Protein AF-A0AAW1JBX0-F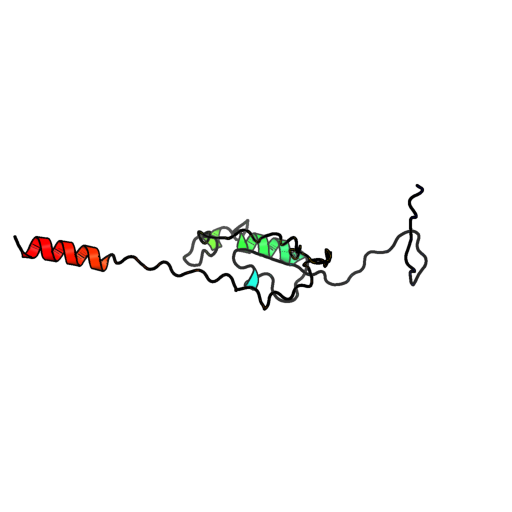1 (afdb_monomer)

Foldseek 3Di:
DDDDDDDDDDPDDDPDDDDDDDDDQDADDAQCRPPQRDDDDDPVSVVVSVCCLVCHDPSVCVCVDPPNSVPPLPDPPPPPPPQPDDVPDPRDPDPCVPPDCVPPPDPDRDPDPPPDPPVVVVVVVVVVVVD

Structure (mmCIF, N/CA/C/O backbone):
data_AF-A0AAW1JBX0-F1
#
_entry.id   AF-A0AAW1JBX0-F1
#
loop_
_atom_site.group_PDB
_atom_site.id
_atom_site.type_symbol
_atom_site.label_atom_id
_atom_site.label_alt_id
_atom_site.label_comp_id
_atom_site.label_asym_id
_atom_site.label_entity_id
_atom_site.label_seq_id
_atom_site.pdbx_PDB_ins_code
_atom_site.Cartn_x
_atom_site.Cartn_y
_atom_site.Cartn_z
_atom_site.occupancy
_atom_site.B_iso_or_equiv
_atom_site.auth_seq_id
_atom_site.auth_comp_id
_atom_site.auth_asym_id
_atom_site.auth_atom_id
_atom_site.pdbx_PDB_model_num
ATOM 1 N N . MET A 1 1 ? -3.513 16.104 -39.268 1.00 48.62 1 MET A N 1
ATOM 2 C CA . MET A 1 1 ? -2.437 16.107 -38.257 1.00 48.62 1 MET A CA 1
ATOM 3 C C . MET A 1 1 ? -2.140 14.654 -37.932 1.00 48.62 1 MET A C 1
ATOM 5 O O . MET A 1 1 ? -2.998 14.011 -37.350 1.00 48.62 1 MET A O 1
ATOM 9 N N . GLU A 1 2 ? -1.002 14.122 -38.374 1.00 66.75 2 GLU A N 1
ATOM 10 C CA . GLU A 1 2 ? -0.573 12.759 -38.025 1.00 66.75 2 GLU A CA 1
ATOM 11 C C . GLU A 1 2 ? 0.063 12.787 -36.626 1.00 66.75 2 GLU A C 1
ATOM 13 O O . GLU A 1 2 ? 0.977 13.577 -36.376 1.00 66.75 2 GLU A O 1
ATOM 18 N N . SER A 1 3 ? -0.439 11.983 -35.691 1.00 68.69 3 SER A N 1
ATOM 19 C CA . SER A 1 3 ? 0.073 11.913 -34.317 1.00 68.69 3 SER A CA 1
ATOM 20 C C . SER A 1 3 ? 1.325 11.034 -34.252 1.00 68.69 3 SER A C 1
ATOM 22 O O . SER A 1 3 ? 1.268 9.837 -34.518 1.00 68.69 3 SER A O 1
ATOM 24 N N . LYS A 1 4 ? 2.472 11.613 -33.880 1.00 76.00 4 LYS A N 1
ATOM 25 C CA . LYS A 1 4 ? 3.772 10.923 -33.845 1.00 76.00 4 LYS A CA 1
ATOM 26 C C . LYS A 1 4 ? 3.907 10.042 -32.594 1.00 76.00 4 LYS A C 1
ATOM 28 O O . LYS A 1 4 ? 4.056 10.565 -31.494 1.00 76.00 4 LYS A O 1
ATOM 33 N N . ASN A 1 5 ? 3.906 8.721 -32.768 1.00 85.81 5 ASN A N 1
ATOM 34 C CA . ASN A 1 5 ? 4.202 7.749 -31.709 1.00 85.81 5 ASN A CA 1
ATOM 35 C C . ASN A 1 5 ? 5.727 7.635 -31.499 1.00 85.81 5 ASN A C 1
ATOM 37 O O . ASN A 1 5 ? 6.442 7.252 -32.425 1.00 85.81 5 ASN A O 1
ATOM 41 N N . GLN A 1 6 ? 6.230 7.997 -30.314 1.00 87.38 6 GLN A N 1
ATOM 42 C CA . GLN A 1 6 ? 7.660 7.966 -29.978 1.00 87.38 6 GLN A CA 1
ATOM 43 C C . GLN A 1 6 ? 7.931 6.926 -28.889 1.00 87.38 6 GLN A C 1
ATOM 45 O O . GLN A 1 6 ? 7.292 6.942 -27.841 1.00 87.38 6 GLN A O 1
ATOM 50 N N . VAL A 1 7 ? 8.908 6.053 -29.134 1.00 88.31 7 VAL A N 1
ATOM 51 C CA . VAL A 1 7 ? 9.348 5.014 -28.196 1.00 88.31 7 VAL A CA 1
ATOM 52 C C . VAL A 1 7 ? 10.738 5.385 -27.686 1.00 88.31 7 VAL A C 1
ATOM 54 O O . VAL A 1 7 ? 11.635 5.667 -28.483 1.00 88.31 7 VAL A O 1
ATOM 57 N N . PHE A 1 8 ? 10.913 5.409 -26.365 1.00 91.75 8 PHE A N 1
ATOM 58 C CA . PHE A 1 8 ? 12.212 5.663 -25.740 1.00 91.75 8 PHE A CA 1
ATOM 59 C C . PHE A 1 8 ? 13.148 4.454 -25.884 1.00 91.75 8 PHE A C 1
ATOM 61 O O . PHE A 1 8 ? 12.708 3.330 -26.131 1.00 91.75 8 PHE A O 1
ATOM 68 N N . THR A 1 9 ? 14.456 4.680 -25.755 1.00 94.44 9 THR A N 1
ATOM 69 C CA . THR A 1 9 ? 15.452 3.612 -25.899 1.00 94.44 9 THR A CA 1
ATOM 70 C C . THR A 1 9 ? 15.334 2.587 -24.770 1.00 94.44 9 THR A C 1
ATOM 72 O O . THR A 1 9 ? 14.937 2.898 -23.649 1.00 94.44 9 THR A O 1
ATOM 75 N N . SER A 1 10 ? 15.689 1.340 -25.074 1.00 94.19 10 SER A N 1
ATOM 76 C CA . SER A 1 10 ? 15.750 0.241 -24.109 1.00 94.19 10 SER A CA 1
ATOM 77 C C . SER A 1 10 ? 17.142 -0.382 -24.123 1.00 94.19 10 SER A C 1
ATOM 79 O O . SER A 1 10 ? 17.840 -0.330 -25.136 1.00 94.19 10 SER A O 1
ATOM 81 N N . ALA A 1 11 ? 17.554 -0.973 -23.001 1.00 96.75 11 ALA A N 1
ATOM 82 C CA . ALA A 1 11 ? 18.840 -1.665 -22.908 1.00 96.75 11 ALA A CA 1
ATOM 83 C C . ALA A 1 11 ? 18.870 -2.967 -23.733 1.00 96.75 11 ALA A C 1
ATOM 85 O O . ALA A 1 11 ? 19.927 -3.369 -24.211 1.00 96.75 11 ALA A O 1
ATOM 86 N N . VAL A 1 12 ? 17.714 -3.621 -23.909 1.00 96.56 12 VAL A N 1
ATOM 87 C CA . VAL A 1 12 ? 17.567 -4.873 -24.666 1.00 96.56 12 VAL A CA 1
ATOM 88 C C . VAL A 1 12 ? 16.363 -4.760 -25.606 1.00 96.56 12 VAL A C 1
ATOM 90 O O . VAL A 1 12 ? 15.260 -4.488 -25.126 1.00 96.56 12 VAL A O 1
ATOM 93 N N . PRO A 1 13 ? 16.523 -5.007 -26.921 1.00 94.62 13 PRO A N 1
ATOM 94 C CA . PRO A 1 13 ? 15.423 -4.920 -27.872 1.00 94.62 13 PRO A CA 1
ATOM 95 C C . PRO A 1 13 ? 14.409 -6.042 -27.628 1.00 94.62 13 PRO A C 1
ATOM 97 O O . PRO A 1 13 ? 14.730 -7.232 -27.671 1.00 94.62 13 PRO A O 1
ATOM 100 N N . ARG A 1 14 ? 13.159 -5.657 -27.381 1.00 94.19 14 ARG A N 1
ATOM 101 C CA . ARG A 1 14 ? 12.022 -6.562 -27.182 1.00 94.19 14 ARG A CA 1
ATOM 102 C C . ARG A 1 14 ? 10.800 -5.998 -27.898 1.00 94.19 14 ARG A C 1
ATOM 104 O O . ARG A 1 14 ? 10.668 -4.786 -28.026 1.00 94.19 14 ARG A O 1
ATOM 111 N N . GLN A 1 15 ? 9.896 -6.879 -28.334 1.00 94.50 15 GLN A N 1
ATOM 112 C CA . GLN A 1 15 ? 8.598 -6.469 -28.892 1.00 94.50 15 GLN A CA 1
ATOM 113 C C . GLN A 1 15 ? 7.726 -5.761 -27.841 1.00 94.50 15 GLN A C 1
ATOM 115 O O . GLN A 1 15 ? 6.974 -4.854 -28.184 1.00 94.50 15 GLN A O 1
ATOM 120 N N . TRP A 1 16 ? 7.879 -6.140 -26.566 1.00 93.62 16 TRP A N 1
ATOM 121 C CA . TRP A 1 16 ? 7.204 -5.538 -25.415 1.00 93.62 16 TRP A CA 1
ATOM 122 C C . TRP A 1 16 ? 8.183 -5.369 -24.254 1.00 93.62 16 TRP A C 1
ATOM 124 O O . TRP A 1 16 ? 9.043 -6.230 -24.038 1.00 93.62 16 TRP A O 1
ATOM 134 N N . ALA A 1 17 ? 8.039 -4.277 -23.502 1.00 93.56 17 ALA A N 1
ATOM 135 C CA . ALA A 1 17 ? 8.762 -4.091 -22.251 1.00 93.56 17 ALA A CA 1
ATOM 136 C C . ALA A 1 17 ? 8.338 -5.163 -21.235 1.00 93.56 17 ALA A C 1
ATOM 138 O O . ALA A 1 17 ? 7.166 -5.537 -21.163 1.00 93.56 17 ALA A O 1
ATOM 139 N N . THR A 1 18 ? 9.292 -5.673 -20.460 1.00 95.81 18 THR A N 1
ATOM 140 C CA . THR A 1 18 ? 8.989 -6.559 -19.334 1.00 95.81 18 THR A CA 1
ATOM 141 C C . THR A 1 18 ? 8.544 -5.731 -18.140 1.00 95.81 18 THR A C 1
ATOM 143 O O . THR A 1 18 ? 9.003 -4.603 -17.962 1.00 95.81 18 THR A O 1
ATOM 146 N N . HIS A 1 19 ? 7.680 -6.299 -17.301 1.00 96.56 19 HIS A N 1
ATOM 147 C CA . HIS A 1 19 ? 7.392 -5.693 -16.008 1.00 96.56 19 HIS A CA 1
ATOM 148 C C . HIS A 1 19 ? 8.657 -5.712 -15.157 1.00 96.56 19 HIS A C 1
ATOM 150 O O . HIS A 1 19 ? 9.457 -6.649 -15.240 1.00 96.56 19 HIS A O 1
ATOM 156 N N . SER A 1 20 ? 8.832 -4.659 -14.377 1.00 95.12 20 SER A N 1
ATOM 157 C CA . SER A 1 20 ? 9.930 -4.566 -13.436 1.00 95.12 20 SER A CA 1
ATOM 158 C C . SER A 1 20 ? 9.487 -5.131 -12.078 1.00 95.12 20 SER A C 1
ATOM 160 O O . SER A 1 20 ? 8.290 -5.264 -11.813 1.00 95.12 20 SER A O 1
ATOM 162 N N . GLY A 1 21 ? 10.453 -5.622 -11.303 1.00 95.62 21 GLY A N 1
ATOM 163 C CA . GLY A 1 21 ? 10.232 -6.362 -10.055 1.00 95.62 21 GLY A CA 1
ATOM 164 C C . GLY A 1 21 ? 10.603 -5.568 -8.805 1.00 95.62 21 GLY A C 1
ATOM 165 O O . GLY A 1 21 ? 10.918 -6.178 -7.789 1.00 95.62 21 GLY A O 1
ATOM 166 N N . GLU A 1 22 ? 10.669 -4.239 -8.901 1.00 95.75 22 GLU A N 1
ATOM 167 C CA . GLU A 1 22 ? 10.899 -3.357 -7.759 1.00 95.75 22 GLU A CA 1
ATOM 168 C C . GLU A 1 22 ? 9.709 -3.328 -6.798 1.00 95.75 22 GLU A C 1
ATOM 170 O O . GLU A 1 22 ? 8.563 -3.584 -7.176 1.00 95.75 22 GLU A O 1
ATOM 175 N N . ASP A 1 23 ? 9.989 -2.939 -5.557 1.00 95.06 23 ASP A N 1
ATOM 176 C CA . ASP A 1 23 ? 8.951 -2.639 -4.580 1.00 95.06 23 ASP A CA 1
ATOM 177 C C . ASP A 1 23 ? 8.124 -1.421 -5.025 1.00 95.06 23 ASP A C 1
ATOM 179 O O . ASP A 1 23 ? 8.659 -0.402 -5.471 1.00 95.06 23 ASP A O 1
ATOM 183 N N . VAL A 1 24 ? 6.800 -1.514 -4.865 1.00 95.00 24 VAL A N 1
ATOM 184 C CA . VAL A 1 24 ? 5.843 -0.462 -5.241 1.00 95.00 24 VAL A CA 1
ATOM 185 C C . VAL A 1 24 ? 5.324 0.238 -3.979 1.00 95.00 24 VAL A C 1
ATOM 187 O O . VAL A 1 24 ? 4.927 -0.447 -3.032 1.00 95.00 24 VAL A O 1
ATOM 190 N N . PRO A 1 25 ? 5.279 1.584 -3.932 1.00 93.50 25 PRO A N 1
ATOM 191 C CA . PRO A 1 25 ? 4.789 2.302 -2.760 1.00 93.50 25 PRO A CA 1
ATOM 192 C C . PRO A 1 25 ? 3.285 2.094 -2.543 1.00 93.50 25 PRO A C 1
ATOM 194 O O . PRO A 1 25 ? 2.498 2.029 -3.490 1.00 93.50 25 PRO A O 1
ATOM 197 N N . VAL A 1 26 ? 2.878 2.068 -1.273 1.00 91.44 26 VAL A N 1
ATOM 198 C CA . VAL A 1 26 ? 1.475 1.985 -0.850 1.00 91.44 26 VAL A CA 1
ATOM 199 C C . VAL A 1 26 ? 1.135 3.205 -0.002 1.00 91.44 26 VAL A C 1
ATOM 201 O O . VAL A 1 26 ? 1.826 3.507 0.967 1.00 91.44 26 VAL A O 1
ATOM 204 N N . TYR A 1 27 ? 0.038 3.879 -0.345 1.00 90.94 27 TYR A N 1
ATOM 205 C CA . TYR A 1 27 ? -0.487 5.025 0.397 1.00 90.94 27 TYR A CA 1
ATOM 206 C C . TYR A 1 27 ? -1.828 4.653 1.023 1.00 90.94 27 TYR A C 1
ATOM 208 O O . TYR A 1 27 ? -2.691 4.080 0.355 1.00 90.94 27 TYR A O 1
ATOM 216 N N . ALA A 1 28 ? -2.016 4.989 2.298 1.00 87.31 28 ALA A N 1
ATOM 217 C CA . ALA A 1 28 ? -3.223 4.655 3.043 1.00 87.31 28 ALA A CA 1
ATOM 218 C C . ALA A 1 28 ? -3.740 5.856 3.841 1.00 87.31 28 ALA A C 1
ATOM 220 O O . ALA A 1 28 ? -2.973 6.608 4.439 1.00 87.31 28 ALA A O 1
ATOM 221 N N . LEU A 1 29 ? -5.065 5.995 3.887 1.00 84.62 29 LEU A N 1
ATOM 222 C CA . LEU A 1 29 ? -5.782 6.967 4.708 1.00 84.62 29 LEU A CA 1
ATOM 223 C C . LEU A 1 29 ? -6.937 6.257 5.414 1.00 84.62 29 LEU A C 1
ATOM 225 O O . LEU A 1 29 ? -7.617 5.428 4.813 1.00 84.62 29 LEU A O 1
ATOM 229 N N . GLY A 1 30 ? -7.171 6.598 6.681 1.00 79.12 30 GLY A N 1
ATOM 230 C CA . GLY A 1 30 ? -8.247 6.024 7.489 1.00 79.12 30 GLY A CA 1
ATOM 231 C C . GLY A 1 30 ? -7.764 5.426 8.814 1.00 79.12 30 GLY A C 1
ATOM 232 O O . GLY A 1 30 ? -6.617 5.651 9.218 1.00 79.12 30 GLY A O 1
ATOM 233 N N . PRO A 1 31 ? -8.637 4.681 9.515 1.00 80.50 31 PRO A N 1
ATOM 234 C CA . PRO A 1 31 ? -8.304 4.032 10.776 1.00 80.50 31 PRO A CA 1
ATOM 235 C C . PRO A 1 31 ? -7.056 3.160 10.658 1.00 80.50 31 PRO A C 1
ATOM 237 O O . PRO A 1 31 ? -6.965 2.307 9.777 1.00 80.50 31 PRO A O 1
ATOM 240 N N . LEU A 1 32 ? -6.101 3.371 11.567 1.00 86.00 32 LEU A N 1
ATOM 241 C CA . LEU A 1 32 ? -4.853 2.605 11.663 1.00 86.00 32 LEU A CA 1
ATOM 242 C C . LEU A 1 32 ? -3.924 2.704 10.435 1.00 86.00 32 LEU A C 1
ATOM 244 O O . LEU A 1 32 ? -2.931 1.981 10.386 1.00 86.00 32 LEU A O 1
ATOM 248 N N . ALA A 1 33 ? -4.181 3.608 9.479 1.00 87.00 33 ALA A N 1
ATOM 249 C CA . ALA A 1 33 ? -3.394 3.725 8.248 1.00 87.00 33 ALA A CA 1
ATOM 250 C C . ALA A 1 33 ? -1.891 3.919 8.517 1.00 87.00 33 ALA A C 1
ATOM 252 O O . ALA A 1 33 ? -1.068 3.179 7.989 1.00 87.00 33 ALA A O 1
ATOM 253 N N . THR A 1 34 ? -1.541 4.842 9.418 1.00 86.31 34 THR A N 1
ATOM 254 C CA . THR A 1 34 ? -0.147 5.145 9.789 1.00 86.31 34 THR A CA 1
ATOM 255 C C . THR A 1 34 ? 0.546 4.033 10.574 1.00 86.31 34 THR A C 1
ATOM 257 O O . THR A 1 34 ? 1.759 4.074 10.740 1.00 86.31 34 THR A O 1
ATOM 260 N N . THR A 1 35 ? -0.213 3.083 11.123 1.00 89.38 35 THR A N 1
ATOM 261 C CA . THR A 1 35 ? 0.320 2.005 11.966 1.00 89.38 35 THR A CA 1
ATOM 262 C C . THR A 1 35 ? 0.434 0.695 11.196 1.00 89.38 35 THR A C 1
ATOM 264 O O . THR A 1 35 ? 1.389 -0.041 11.407 1.00 89.38 35 THR A O 1
ATOM 267 N N . LEU A 1 36 ? -0.523 0.401 10.311 1.00 92.62 36 LEU A N 1
ATOM 268 C CA . LEU A 1 36 ? -0.543 -0.834 9.524 1.00 92.62 36 LEU A CA 1
ATOM 269 C C . LEU A 1 36 ? 0.251 -0.709 8.223 1.00 92.62 36 LEU A C 1
ATOM 271 O O . LEU A 1 36 ? 0.905 -1.660 7.825 1.00 92.62 36 LEU A O 1
ATOM 275 N N . PHE A 1 37 ? 0.223 0.451 7.566 1.00 93.56 37 PHE A N 1
ATOM 276 C CA . PHE A 1 37 ? 0.904 0.664 6.286 1.00 93.56 37 PHE A CA 1
ATOM 277 C C . PHE A 1 37 ? 2.168 1.501 6.486 1.00 93.56 37 PHE A C 1
ATOM 279 O O . PHE A 1 37 ? 2.292 2.608 5.967 1.00 93.56 37 PHE A O 1
ATOM 286 N N . ALA A 1 38 ? 3.093 0.973 7.289 1.00 90.62 38 ALA A N 1
ATOM 287 C CA . ALA A 1 38 ? 4.389 1.582 7.566 1.00 90.62 38 ALA A CA 1
ATOM 288 C C . ALA A 1 38 ? 5.525 0.583 7.303 1.00 90.62 38 ALA A C 1
ATOM 290 O O . ALA A 1 38 ? 5.387 -0.609 7.571 1.00 90.62 38 ALA A O 1
ATOM 291 N N . GLY A 1 39 ? 6.663 1.083 6.819 1.00 92.19 39 GLY A N 1
ATOM 292 C CA . GLY A 1 39 ? 7.820 0.252 6.480 1.00 92.19 39 GLY A CA 1
ATOM 293 C C . GLY A 1 39 ? 7.626 -0.559 5.196 1.00 92.19 39 GLY A C 1
ATOM 294 O O . GLY A 1 39 ? 6.862 -0.168 4.316 1.00 92.19 39 GLY A O 1
ATOM 295 N N . THR A 1 40 ? 8.352 -1.670 5.086 1.00 95.56 40 THR A N 1
ATOM 296 C CA . THR A 1 40 ? 8.278 -2.609 3.961 1.00 95.56 40 THR A CA 1
ATOM 297 C C . THR A 1 40 ? 7.477 -3.847 4.360 1.00 95.56 40 THR A C 1
ATOM 299 O O . THR A 1 40 ? 7.634 -4.377 5.461 1.00 95.56 40 THR A O 1
ATOM 302 N N . PHE A 1 41 ? 6.598 -4.305 3.473 1.00 96.75 41 PHE A N 1
ATOM 303 C CA . PHE A 1 41 ? 5.755 -5.479 3.686 1.00 96.75 41 PHE A CA 1
ATOM 304 C C . PHE A 1 41 ? 5.428 -6.155 2.352 1.00 96.75 41 PHE A C 1
ATOM 306 O O . PHE A 1 41 ? 5.428 -5.513 1.303 1.00 96.75 41 PHE A O 1
ATOM 313 N N . ASP A 1 42 ? 5.113 -7.447 2.402 1.00 97.25 42 ASP A N 1
ATOM 314 C CA . ASP A 1 42 ? 4.762 -8.224 1.212 1.00 97.25 42 ASP A CA 1
ATOM 315 C C . ASP A 1 42 ? 3.404 -7.808 0.628 1.00 97.25 42 ASP A C 1
ATOM 317 O O . ASP A 1 42 ? 2.482 -7.428 1.350 1.00 97.25 42 ASP A O 1
ATOM 321 N N . GLN A 1 43 ? 3.208 -7.978 -0.684 1.00 96.69 43 GLN A N 1
ATOM 322 C CA . GLN A 1 43 ? 1.923 -7.676 -1.336 1.00 96.69 43 GLN A CA 1
ATOM 323 C C . GLN A 1 43 ? 0.742 -8.469 -0.733 1.00 96.69 43 GLN A C 1
ATOM 325 O O . GLN A 1 43 ? -0.386 -7.974 -0.692 1.00 96.69 43 GLN A O 1
ATOM 330 N N . SER A 1 44 ? 0.989 -9.674 -0.208 1.00 97.06 44 SER A N 1
ATOM 331 C CA . SER A 1 44 ? -0.016 -10.497 0.482 1.00 97.06 44 SER A CA 1
ATOM 332 C C . SER A 1 44 ? -0.462 -9.915 1.827 1.00 97.06 44 SER A C 1
ATOM 334 O O . SER A 1 44 ? -1.551 -10.237 2.298 1.00 97.06 44 SER A O 1
ATOM 336 N N . TYR A 1 45 ? 0.327 -9.027 2.437 1.00 97.19 45 TYR A N 1
ATOM 337 C CA . TYR A 1 45 ? -0.021 -8.365 3.691 1.00 97.19 45 TYR A CA 1
ATOM 338 C C . TYR A 1 45 ? -1.168 -7.363 3.519 1.00 97.19 45 TYR A C 1
ATOM 340 O O . TYR A 1 45 ? -1.993 -7.216 4.420 1.00 97.19 45 TYR A O 1
ATOM 348 N N . ILE A 1 46 ? -1.276 -6.724 2.347 1.00 96.25 46 ILE A N 1
ATOM 349 C CA . ILE A 1 46 ? -2.285 -5.695 2.049 1.00 96.25 46 ILE A CA 1
ATOM 350 C C . ILE A 1 46 ? -3.713 -6.162 2.397 1.00 96.25 46 ILE A C 1
ATOM 352 O O . ILE A 1 46 ? -4.366 -5.498 3.206 1.00 96.25 46 ILE A O 1
ATOM 356 N N . PRO A 1 47 ? -4.227 -7.293 1.866 1.00 95.44 47 PRO A N 1
ATOM 357 C CA . PRO A 1 47 ? -5.576 -7.748 2.199 1.00 95.44 47 PRO A CA 1
ATOM 358 C C . PRO A 1 47 ? -5.741 -8.108 3.681 1.00 95.44 47 PRO A C 1
ATOM 360 O O . PRO A 1 47 ? -6.810 -7.865 4.242 1.00 95.44 47 PRO A O 1
ATOM 363 N N . HIS A 1 48 ? -4.704 -8.631 4.342 1.00 95.62 48 HIS A N 1
ATOM 364 C CA . HIS A 1 48 ? -4.761 -8.933 5.774 1.00 95.62 48 HIS A CA 1
ATOM 365 C C . HIS A 1 48 ? -4.839 -7.662 6.623 1.00 95.62 48 HIS A C 1
ATOM 367 O O . HIS A 1 48 ? -5.661 -7.594 7.532 1.00 95.62 48 HIS A O 1
ATOM 373 N N . ALA A 1 49 ? -4.058 -6.632 6.297 1.00 94.06 49 ALA A N 1
ATOM 374 C CA . ALA A 1 49 ? -4.093 -5.340 6.975 1.00 94.06 49 ALA A CA 1
ATOM 375 C C . ALA A 1 49 ? -5.437 -4.617 6.784 1.00 94.06 49 ALA A C 1
ATOM 377 O O . ALA A 1 49 ? -5.972 -4.052 7.739 1.00 94.06 49 ALA A O 1
ATOM 378 N N . ILE A 1 50 ? -6.027 -4.687 5.584 1.00 93.38 50 ILE A N 1
ATOM 379 C CA . ILE A 1 50 ? -7.364 -4.134 5.309 1.00 93.38 50 ILE A CA 1
ATOM 380 C C . ILE A 1 50 ? -8.441 -4.904 6.083 1.00 93.38 50 ILE A C 1
ATOM 382 O O . ILE A 1 50 ? -9.282 -4.300 6.745 1.00 93.38 50 ILE A O 1
ATOM 386 N N . ALA A 1 51 ? -8.413 -6.241 6.054 1.00 93.62 51 ALA A N 1
ATOM 387 C CA . ALA A 1 51 ? -9.343 -7.052 6.839 1.00 93.62 51 ALA A CA 1
ATOM 388 C C . ALA A 1 51 ? -9.179 -6.790 8.342 1.00 93.62 51 ALA A C 1
ATOM 390 O O . ALA A 1 51 ? -10.157 -6.797 9.095 1.00 93.62 51 ALA A O 1
ATOM 391 N N . TYR A 1 52 ? -7.944 -6.515 8.769 1.00 92.19 52 TYR A N 1
ATOM 392 C CA . TYR A 1 52 ? -7.631 -6.147 10.132 1.00 92.19 52 TYR A CA 1
ATOM 393 C C . TYR A 1 52 ? -8.282 -4.801 10.489 1.00 92.19 52 TYR A C 1
ATOM 395 O O . TYR A 1 52 ? -9.032 -4.741 11.464 1.00 92.19 52 TYR A O 1
ATOM 403 N N . SER A 1 53 ? -8.060 -3.731 9.729 1.00 89.44 53 SER A N 1
ATOM 404 C CA . SER A 1 53 ? -8.630 -2.414 10.048 1.00 89.44 53 SER A CA 1
ATOM 405 C C . SER A 1 53 ? -10.158 -2.364 9.941 1.00 89.44 53 SER A C 1
ATOM 407 O O . SER A 1 53 ? -10.787 -1.660 10.724 1.00 89.44 53 SER A O 1
ATOM 409 N N . ALA A 1 54 ? -10.759 -3.143 9.037 1.00 89.00 54 ALA A N 1
ATOM 410 C CA . ALA A 1 54 ? -12.203 -3.165 8.794 1.00 89.00 54 ALA A CA 1
ATOM 411 C C . ALA A 1 54 ? -12.978 -4.227 9.602 1.00 89.00 54 ALA A C 1
ATOM 413 O O . ALA A 1 54 ? -14.186 -4.373 9.418 1.00 89.00 54 ALA A O 1
ATOM 414 N N . CYS A 1 55 ? -12.306 -4.988 10.475 1.00 90.81 55 CYS A N 1
ATOM 415 C CA . CYS A 1 55 ? -12.906 -6.083 11.248 1.00 90.81 55 CYS A CA 1
ATOM 416 C C . CYS A 1 55 ? -13.660 -7.103 10.385 1.00 90.81 55 CYS A C 1
ATOM 418 O O . CYS A 1 55 ? -14.785 -7.505 10.683 1.00 90.81 55 CYS A O 1
ATOM 420 N N . LEU A 1 56 ? -13.009 -7.543 9.310 1.00 91.12 56 LEU A N 1
ATOM 421 C CA . LEU A 1 56 ? -13.536 -8.552 8.399 1.00 91.12 56 LEU A CA 1
ATOM 422 C C . LEU A 1 56 ? -12.989 -9.946 8.738 1.00 91.12 56 LEU A C 1
ATOM 424 O O . LEU A 1 56 ? -11.876 -10.097 9.244 1.00 91.12 56 LEU A O 1
ATOM 428 N N . GLY A 1 57 ? -13.781 -10.979 8.438 1.00 91.81 57 GLY A N 1
ATOM 429 C CA . GLY A 1 57 ? -13.385 -12.385 8.582 1.00 91.81 57 GLY A CA 1
ATOM 430 C C . GLY A 1 57 ? -12.987 -12.764 10.011 1.00 91.81 57 GLY A C 1
ATOM 431 O O . GLY A 1 57 ? -13.739 -12.536 10.965 1.00 91.81 57 GLY A O 1
ATOM 432 N N . GLU A 1 58 ? -11.783 -13.319 10.154 1.00 90.88 58 GLU A N 1
ATOM 433 C CA . GLU A 1 58 ? -11.187 -13.728 11.436 1.00 90.88 58 GLU A CA 1
ATOM 434 C C . GLU A 1 58 ? -11.015 -12.562 12.424 1.00 90.88 58 GLU A C 1
ATOM 436 O O . GLU A 1 58 ? -10.862 -12.759 13.627 1.00 90.88 58 GLU A O 1
ATOM 441 N N . HIS A 1 59 ? -11.092 -11.319 11.946 1.00 90.00 59 HIS A N 1
ATOM 442 C CA . HIS A 1 59 ? -10.928 -10.123 12.760 1.00 90.00 59 HIS A CA 1
ATOM 443 C C . HIS A 1 59 ? -12.243 -9.484 13.225 1.00 90.00 59 HIS A C 1
ATOM 445 O O . HIS A 1 59 ? -12.210 -8.394 13.799 1.00 90.00 59 HIS A O 1
ATOM 451 N N . ARG A 1 60 ? -13.399 -10.143 13.039 1.00 88.06 60 ARG A N 1
ATOM 452 C CA . ARG A 1 60 ? -14.720 -9.551 13.348 1.00 88.06 60 ARG A CA 1
ATOM 453 C C . ARG A 1 60 ? -14.867 -9.048 14.787 1.00 88.06 60 ARG A C 1
ATOM 455 O O . ARG A 1 60 ? -15.603 -8.099 15.039 1.00 88.06 60 ARG A O 1
ATO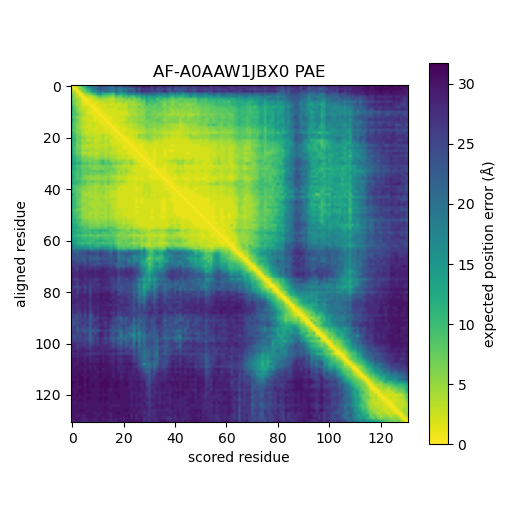M 462 N N . LEU A 1 61 ? -14.198 -9.705 15.738 1.00 87.75 61 LEU A N 1
ATOM 463 C CA . LEU A 1 61 ? -14.324 -9.387 17.162 1.00 87.75 61 LEU A CA 1
ATOM 464 C C . LEU A 1 61 ? -13.459 -8.1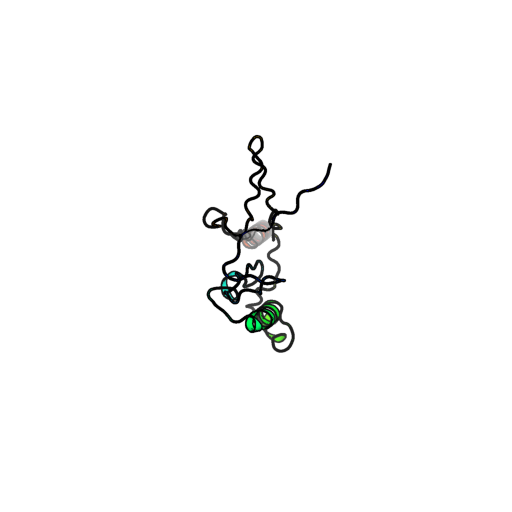91 17.580 1.00 87.75 61 LEU A C 1
ATOM 466 O O . LEU A 1 61 ? -13.666 -7.646 18.659 1.00 87.75 61 LEU A O 1
ATOM 470 N N . ARG A 1 62 ? -12.510 -7.739 16.748 1.00 86.12 62 ARG A N 1
ATOM 471 C CA . ARG A 1 62 ? -11.573 -6.687 17.166 1.00 86.12 62 ARG A CA 1
ATOM 472 C C . ARG A 1 62 ? -12.239 -5.328 17.369 1.00 86.12 62 ARG A C 1
ATOM 474 O O . ARG A 1 62 ? -11.828 -4.570 18.237 1.00 86.12 62 ARG A O 1
ATOM 481 N N . CYS A 1 63 ? -13.307 -5.048 16.635 1.00 83.12 63 CYS A N 1
ATOM 482 C CA . CYS A 1 63 ? -14.056 -3.803 16.768 1.00 83.12 63 CYS A CA 1
ATOM 483 C C . CYS A 1 63 ? -15.033 -3.796 17.957 1.00 83.12 63 CYS A C 1
ATOM 485 O O . CYS A 1 63 ? -15.765 -2.831 18.129 1.00 83.12 63 CYS A O 1
ATOM 487 N N . GLN A 1 64 ? -15.110 -4.858 18.763 1.00 82.44 64 GLN A N 1
ATOM 488 C CA . GLN A 1 64 ? -16.122 -4.964 19.824 1.00 82.44 64 GLN A CA 1
ATOM 489 C C . GLN A 1 64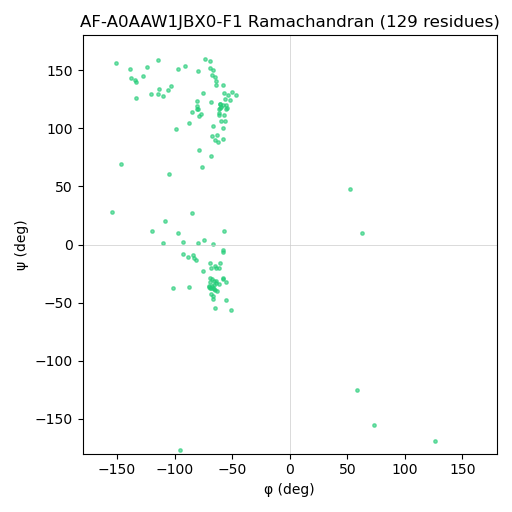 ? -15.677 -4.360 21.168 1.00 82.44 64 GLN A C 1
ATOM 491 O O . GLN A 1 64 ? -16.503 -4.210 22.065 1.00 82.44 64 GLN A O 1
ATOM 496 N N . GLY A 1 65 ? -14.393 -4.017 21.320 1.00 71.94 65 GLY A N 1
ATOM 497 C CA . GLY A 1 65 ? -13.823 -3.454 22.550 1.00 71.94 65 GLY A CA 1
ATOM 498 C C . GLY A 1 65 ? -13.740 -1.923 22.577 1.00 71.94 65 GLY A C 1
ATOM 499 O O . GLY A 1 65 ? -14.134 -1.237 21.636 1.00 71.94 65 GLY A O 1
ATOM 500 N N . LEU A 1 66 ? -13.169 -1.386 23.662 1.00 63.31 66 LEU A N 1
ATOM 501 C CA . LEU A 1 66 ? -12.868 0.048 23.819 1.00 63.31 66 LEU A CA 1
ATOM 502 C C . LEU A 1 66 ? -11.813 0.553 22.814 1.00 63.31 66 LEU A C 1
ATOM 504 O O . LEU A 1 66 ? -11.766 1.747 22.530 1.00 63.31 66 LEU A O 1
ATOM 508 N N . ASP A 1 67 ? -11.037 -0.355 22.217 1.00 62.56 67 ASP A N 1
ATOM 509 C CA . ASP A 1 67 ? -10.029 -0.078 21.183 1.00 62.56 67 ASP A CA 1
ATOM 510 C C . ASP A 1 67 ? -10.635 -0.022 19.764 1.00 62.56 67 ASP A C 1
ATOM 512 O O . ASP A 1 67 ? -9.983 -0.331 18.762 1.00 62.56 67 ASP A O 1
ATOM 516 N N . ASN A 1 68 ? -11.918 0.337 19.653 1.00 64.94 68 ASN A N 1
ATOM 517 C CA . ASN A 1 68 ? -12.609 0.444 18.375 1.00 64.94 68 ASN A CA 1
ATOM 518 C C . ASN A 1 68 ? -12.248 1.758 17.659 1.00 64.94 68 ASN A C 1
ATOM 520 O O . ASN A 1 68 ? -13.009 2.729 17.647 1.00 64.94 68 ASN A O 1
ATOM 524 N N . TYR A 1 69 ? -11.090 1.756 16.995 1.00 63.12 69 TYR A N 1
ATOM 525 C CA . TYR A 1 69 ? -10.633 2.836 16.110 1.00 63.12 69 TYR A CA 1
ATOM 526 C C . TYR A 1 69 ? -11.482 2.997 14.831 1.00 63.12 69 TYR A C 1
ATOM 528 O O . TYR A 1 69 ? -11.194 3.866 14.013 1.00 63.12 69 TYR A O 1
ATOM 536 N N . THR A 1 70 ? -12.526 2.180 14.653 1.00 58.12 70 THR A N 1
ATOM 537 C CA . THR A 1 70 ? -13.455 2.209 13.506 1.00 58.12 70 THR A CA 1
ATOM 538 C C . THR A 1 70 ? -14.560 3.241 13.681 1.00 58.12 70 THR A C 1
ATOM 540 O O . THR A 1 70 ? -15.274 3.528 12.722 1.00 58.12 70 THR A O 1
ATOM 543 N N . SER A 1 71 ? -14.722 3.810 14.885 1.00 54.94 71 SER A N 1
ATOM 544 C CA . SER A 1 71 ? -15.630 4.943 15.060 1.00 54.94 71 SER A CA 1
ATOM 545 C C . SER A 1 71 ? -15.187 6.065 14.121 1.00 54.94 71 SER A C 1
ATOM 547 O O . SER A 1 71 ? -14.047 6.527 14.238 1.00 54.94 71 SER A O 1
ATOM 549 N N . PRO A 1 72 ? -16.042 6.504 13.179 1.00 53.59 72 PRO A N 1
ATOM 550 C CA . PRO A 1 72 ? -15.698 7.617 12.323 1.00 53.59 72 PRO A CA 1
ATOM 551 C C . PRO A 1 72 ? -15.476 8.808 13.239 1.00 53.59 72 PRO A C 1
ATOM 553 O O . PRO A 1 72 ? -16.360 9.209 13.997 1.00 53.59 72 PRO A O 1
ATOM 556 N N . LEU A 1 73 ? -14.279 9.377 13.187 1.00 49.94 73 LEU A N 1
ATOM 557 C CA . LEU A 1 73 ? -14.105 10.701 13.731 1.00 49.94 73 LEU A CA 1
ATOM 558 C C . LEU A 1 73 ? -15.035 11.605 12.915 1.00 49.94 73 LEU A C 1
ATOM 560 O O . LEU A 1 73 ? -14.864 11.709 11.704 1.00 49.94 73 LEU A O 1
ATOM 564 N N . THR A 1 74 ? -16.037 12.213 13.557 1.00 48.84 74 THR A N 1
ATOM 565 C CA . THR A 1 74 ? -17.130 13.011 12.956 1.00 48.84 74 THR A CA 1
ATOM 566 C C . THR A 1 74 ? -16.670 14.203 12.093 1.00 48.84 74 THR A C 1
ATOM 568 O O . THR A 1 74 ? -17.471 15.027 11.668 1.00 48.84 74 THR A O 1
ATOM 571 N N . THR A 1 75 ? -15.391 14.324 11.746 1.00 48.56 75 THR A N 1
ATOM 572 C CA . THR A 1 75 ? -14.938 15.198 10.662 1.00 48.56 75 THR A CA 1
ATOM 573 C C . THR A 1 75 ? -13.726 14.587 9.956 1.00 48.56 75 THR A C 1
ATOM 575 O O . THR A 1 75 ? -12.609 15.094 10.038 1.00 48.56 75 THR A O 1
ATOM 578 N N . CYS A 1 76 ? -13.933 13.486 9.232 1.00 50.16 76 CYS A N 1
ATOM 579 C CA . CYS A 1 76 ? -13.052 13.142 8.121 1.00 50.16 76 CYS A CA 1
ATOM 580 C C . CYS A 1 76 ? -13.268 14.210 7.038 1.00 50.16 76 CYS A C 1
ATOM 582 O O . CYS A 1 76 ? -14.201 14.103 6.244 1.00 50.16 76 CYS A O 1
ATOM 584 N N . VAL A 1 77 ? -12.459 15.272 7.020 1.00 49.31 77 VAL A N 1
ATOM 585 C CA . VAL A 1 77 ? -12.371 16.111 5.818 1.00 49.31 77 VAL A CA 1
ATOM 586 C C . VAL A 1 77 ? -11.882 15.183 4.710 1.00 49.31 77 VAL A C 1
ATOM 588 O O . VAL A 1 77 ? -10.808 14.592 4.843 1.00 49.31 77 VAL A O 1
ATOM 591 N N . ALA A 1 78 ? -12.692 14.991 3.665 1.00 50.16 78 ALA A N 1
ATOM 592 C CA . ALA A 1 78 ? -12.246 14.282 2.472 1.00 50.16 78 ALA A CA 1
ATOM 593 C C . ALA A 1 78 ? -10.914 14.912 2.034 1.00 50.16 78 ALA A C 1
ATOM 595 O O . ALA A 1 78 ? -10.835 16.144 2.009 1.00 50.16 78 ALA A O 1
ATOM 596 N N . PRO A 1 79 ? -9.850 14.133 1.760 1.00 53.06 79 PRO A N 1
ATOM 597 C CA . PRO A 1 79 ? -8.640 14.726 1.218 1.00 53.06 79 PRO A CA 1
ATOM 598 C C . PRO A 1 79 ? -9.052 15.487 -0.041 1.00 53.06 79 PRO A C 1
ATOM 600 O O . PRO A 1 79 ? -9.641 14.894 -0.945 1.00 53.06 79 PRO A O 1
ATOM 603 N N . GLU A 1 80 ? -8.812 16.802 -0.082 1.00 50.66 80 GLU A N 1
ATOM 604 C CA . GLU A 1 80 ? -8.876 17.504 -1.357 1.00 50.66 80 GLU A CA 1
ATOM 605 C C . GLU A 1 80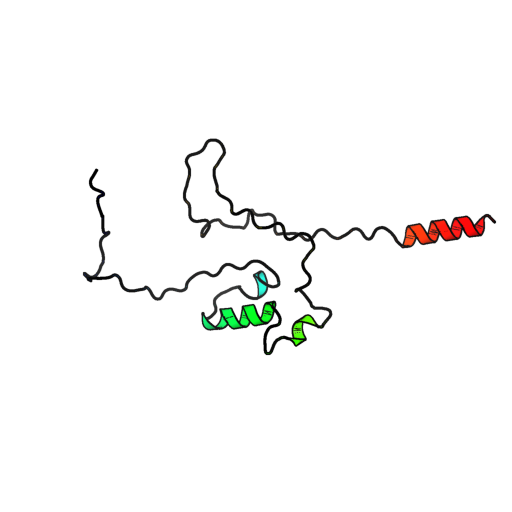 ? -7.934 16.747 -2.285 1.00 50.66 80 GLU A C 1
ATOM 607 O O . GLU A 1 80 ? -6.738 16.631 -2.008 1.00 50.66 80 GLU A O 1
ATOM 612 N N . VAL A 1 81 ? -8.485 16.184 -3.358 1.00 47.97 81 VAL A N 1
ATOM 613 C CA . VAL A 1 81 ? -7.696 15.771 -4.509 1.00 47.97 81 VAL A CA 1
ATOM 614 C C . VAL A 1 81 ? -7.077 17.055 -5.044 1.00 47.97 81 VAL A C 1
ATOM 616 O O . VAL A 1 81 ? -7.703 17.780 -5.807 1.00 47.97 81 VAL A O 1
ATOM 619 N N . SER A 1 82 ? -5.903 17.425 -4.529 1.00 47.41 82 SER A N 1
ATOM 620 C CA . SER A 1 82 ? -5.252 18.682 -4.867 1.00 47.41 82 SER A CA 1
ATOM 621 C C . SER A 1 82 ? -4.874 18.644 -6.343 1.00 47.41 82 SER A C 1
ATOM 623 O O . SER A 1 82 ? -3.782 18.221 -6.714 1.00 47.41 82 SER A O 1
ATOM 625 N N . SER A 1 83 ? -5.773 19.100 -7.213 1.00 45.03 83 SER A N 1
ATOM 626 C CA . SER A 1 83 ? -5.376 19.658 -8.493 1.00 45.03 83 SER A CA 1
ATOM 627 C C . SER A 1 83 ? -4.555 20.896 -8.155 1.00 45.03 83 SER A C 1
ATOM 629 O O . SER A 1 83 ? -5.108 21.956 -7.864 1.00 45.03 83 SER A O 1
ATOM 631 N N . VAL A 1 84 ? -3.234 20.744 -8.091 1.00 47.47 84 VAL A N 1
ATOM 632 C CA . VAL A 1 84 ? -2.295 21.838 -7.833 1.00 47.47 84 VAL A CA 1
ATOM 633 C C . VAL A 1 84 ? -2.278 22.792 -9.029 1.00 47.47 84 VAL A C 1
ATOM 635 O O . VAL A 1 84 ? -1.370 22.790 -9.851 1.00 47.47 84 VAL A O 1
ATOM 638 N N . SER A 1 85 ? -3.310 23.624 -9.146 1.00 42.66 85 SER A N 1
ATOM 639 C CA . SER A 1 85 ? -3.284 24.802 -10.003 1.00 42.66 85 SER A CA 1
ATOM 640 C C . SER A 1 85 ? -2.985 26.001 -9.116 1.00 42.66 85 SER A C 1
ATOM 642 O O . SER A 1 85 ? -3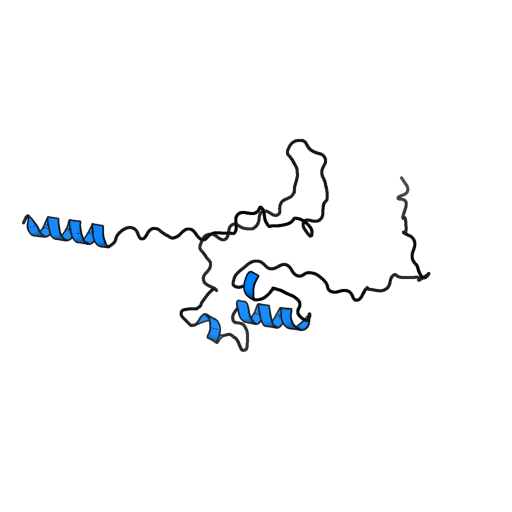.870 26.529 -8.446 1.00 42.66 85 SER A O 1
ATOM 644 N N . ALA A 1 86 ? -1.724 26.438 -9.091 1.00 48.06 86 ALA A N 1
ATOM 645 C CA . ALA A 1 86 ? -1.400 27.757 -8.565 1.00 48.06 86 ALA A CA 1
ATOM 646 C C . ALA A 1 86 ? -2.201 28.791 -9.367 1.00 48.06 86 ALA A C 1
ATOM 648 O O . ALA A 1 86 ? -2.189 28.752 -10.596 1.00 48.06 86 ALA A O 1
ATOM 649 N N . ALA A 1 87 ? -2.890 29.706 -8.681 1.00 47.69 87 ALA A N 1
ATOM 650 C CA . ALA A 1 87 ? -3.900 30.591 -9.268 1.00 47.69 87 ALA A CA 1
ATOM 651 C C . ALA A 1 87 ? -3.414 31.484 -10.429 1.00 47.69 87 ALA A C 1
ATOM 653 O O . ALA A 1 87 ? -4.250 32.129 -11.040 1.00 47.69 87 ALA A O 1
ATOM 654 N N . ASN A 1 88 ? -2.111 31.515 -10.743 1.00 54.31 88 ASN A N 1
ATOM 655 C CA . ASN A 1 88 ? -1.514 32.185 -11.907 1.00 54.31 88 AS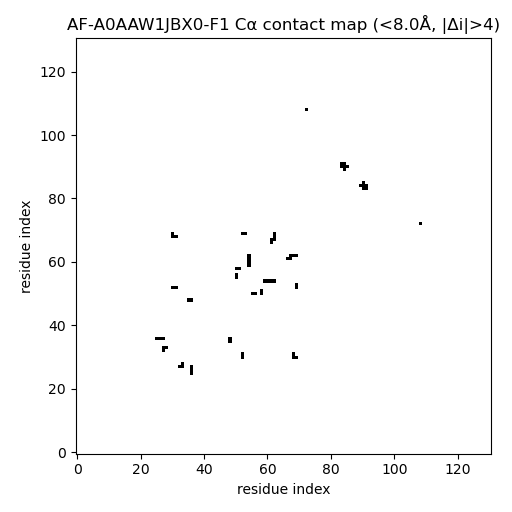N A CA 1
ATOM 656 C C . ASN A 1 88 ? -0.168 31.545 -12.346 1.00 54.31 88 ASN A C 1
ATOM 658 O O . ASN A 1 88 ? 0.713 32.239 -12.849 1.00 54.31 88 ASN A O 1
ATOM 662 N N . GLY A 1 89 ? 0.044 30.245 -12.105 1.00 55.25 89 GLY A N 1
ATOM 663 C CA . GLY A 1 89 ? 1.301 29.547 -12.430 1.00 55.25 89 GLY A CA 1
ATOM 664 C C . GLY A 1 89 ? 1.132 28.475 -13.514 1.00 55.25 89 GLY A C 1
ATOM 665 O O . GLY A 1 89 ? 0.015 28.000 -13.720 1.00 55.25 89 GLY A O 1
ATOM 666 N N . PRO A 1 90 ? 2.211 28.068 -14.214 1.00 47.25 90 PRO A N 1
ATOM 667 C CA . PRO A 1 90 ? 2.141 26.959 -15.161 1.00 47.25 90 PRO A CA 1
ATOM 668 C C . PRO A 1 90 ? 1.668 25.686 -14.450 1.00 47.25 90 PRO A C 1
ATOM 670 O O . PRO A 1 90 ? 2.114 25.381 -13.344 1.00 47.25 90 PRO A O 1
ATOM 673 N N . VAL A 1 91 ? 0.763 24.945 -15.093 1.00 57.91 91 VAL A N 1
ATOM 674 C CA . VAL A 1 91 ? 0.249 23.669 -14.582 1.00 57.91 91 VAL A CA 1
ATOM 675 C C . VAL A 1 91 ? 1.390 22.655 -14.579 1.00 57.91 91 VAL A C 1
ATOM 677 O O . VAL A 1 91 ? 1.770 22.122 -15.622 1.00 57.91 91 VAL A O 1
ATOM 680 N N . VAL A 1 92 ? 1.959 22.403 -13.402 1.00 49.69 92 VAL A N 1
ATOM 681 C CA . VAL A 1 92 ? 2.950 21.347 -13.209 1.00 49.69 92 VAL A CA 1
ATOM 682 C C . VAL A 1 92 ? 2.181 20.069 -12.900 1.00 49.69 92 VAL A C 1
ATOM 684 O O . VAL A 1 92 ? 1.664 19.898 -11.799 1.00 49.69 92 VAL A O 1
ATOM 687 N N . ILE A 1 93 ? 2.096 19.161 -13.874 1.00 47.75 93 ILE A N 1
ATOM 688 C CA . ILE A 1 93 ? 1.602 17.796 -13.649 1.00 47.75 93 ILE A CA 1
ATOM 689 C C . ILE A 1 93 ? 2.720 17.012 -12.947 1.00 47.75 93 ILE A C 1
ATOM 691 O O . ILE A 1 93 ? 3.352 16.129 -13.520 1.00 47.75 93 ILE A O 1
ATOM 695 N N . ALA A 1 94 ? 3.040 17.395 -11.713 1.00 51.22 94 ALA A N 1
ATOM 696 C CA . ALA A 1 94 ? 3.812 16.539 -10.834 1.00 51.22 94 ALA A CA 1
ATOM 697 C C . ALA A 1 94 ? 2.826 15.536 -10.242 1.00 51.22 94 ALA A C 1
ATOM 699 O O . ALA A 1 94 ? 1.850 15.917 -9.596 1.00 51.22 94 ALA A O 1
ATOM 700 N N . SER A 1 95 ? 3.059 14.252 -10.507 1.00 55.78 95 SER A N 1
ATOM 701 C CA . SER A 1 95 ? 2.341 13.179 -9.831 1.00 55.78 95 SER A CA 1
ATOM 702 C C . SER A 1 95 ? 2.461 13.425 -8.325 1.00 55.78 95 SER A C 1
ATOM 704 O O . SER A 1 95 ? 3.576 13.555 -7.817 1.00 55.78 95 SER A O 1
ATOM 706 N N . SER A 1 96 ? 1.339 13.512 -7.606 1.00 58.03 96 SER A N 1
ATOM 707 C CA . SER A 1 96 ? 1.287 13.782 -6.155 1.00 58.03 96 SER A CA 1
ATOM 708 C C . SER A 1 96 ? 2.066 12.767 -5.303 1.00 58.03 96 SER A C 1
ATOM 710 O O . SER A 1 96 ? 2.190 12.920 -4.096 1.00 58.03 96 SER A O 1
ATOM 712 N N . VAL A 1 97 ? 2.600 11.734 -5.951 1.00 52.62 97 VAL A N 1
ATOM 713 C CA . VAL A 1 97 ? 3.375 10.605 -5.441 1.00 52.62 97 VAL A CA 1
ATOM 714 C C . VAL A 1 97 ? 4.692 11.042 -4.776 1.00 52.62 97 VAL A C 1
ATOM 716 O O . VAL A 1 97 ? 5.223 10.297 -3.963 1.00 52.62 97 VAL A O 1
ATOM 719 N N . MET A 1 98 ? 5.202 12.249 -5.061 1.00 50.44 98 MET A N 1
ATOM 720 C CA . MET A 1 98 ? 6.477 12.752 -4.509 1.00 50.44 98 MET A CA 1
ATOM 721 C C . MET A 1 98 ? 6.347 14.040 -3.678 1.00 50.44 98 MET A C 1
ATOM 723 O O . MET A 1 98 ? 7.355 14.681 -3.384 1.00 50.44 98 MET A O 1
ATOM 727 N N . ALA A 1 99 ? 5.129 14.460 -3.318 1.00 53.19 99 ALA A N 1
ATOM 728 C CA . ALA A 1 99 ? 4.961 15.600 -2.421 1.00 53.19 99 ALA A CA 1
ATOM 729 C C . ALA A 1 99 ? 5.256 15.156 -0.981 1.00 53.19 99 ALA A C 1
ATOM 731 O O . ALA A 1 99 ? 4.521 14.352 -0.413 1.00 53.19 99 ALA A O 1
ATOM 732 N N . ASP A 1 100 ? 6.350 15.662 -0.408 1.00 48.91 100 ASP A N 1
ATOM 733 C CA . ASP A 1 100 ? 6.696 15.440 0.994 1.00 48.91 100 ASP A CA 1
ATOM 734 C C . ASP A 1 100 ? 5.591 16.029 1.893 1.00 48.91 100 ASP A C 1
ATOM 736 O O . ASP A 1 100 ? 5.384 17.243 1.957 1.00 48.91 100 ASP A O 1
ATOM 740 N N . ASP A 1 101 ? 4.845 15.152 2.565 1.00 55.81 101 ASP A N 1
ATOM 741 C CA . ASP A 1 101 ? 3.660 15.476 3.375 1.00 55.81 101 ASP A CA 1
ATOM 742 C C . ASP A 1 101 ? 4.029 16.141 4.726 1.00 55.81 101 ASP A C 1
ATOM 744 O O . ASP A 1 101 ? 3.162 16.425 5.556 1.00 55.81 101 ASP A O 1
ATOM 748 N N . SER A 1 102 ? 5.319 16.422 4.972 1.00 50.81 102 SER A N 1
ATOM 749 C CA . SER A 1 102 ? 5.827 16.977 6.238 1.00 50.81 102 SER A CA 1
ATOM 750 C C . SER A 1 102 ? 5.300 18.382 6.554 1.00 50.81 102 SER A C 1
ATOM 752 O O . SER A 1 102 ? 5.319 18.795 7.715 1.00 50.81 102 SER A O 1
ATOM 754 N N . ALA A 1 103 ? 4.817 19.118 5.548 1.00 43.97 103 ALA A N 1
ATOM 755 C CA . ALA A 1 103 ? 4.224 20.447 5.713 1.00 43.97 103 ALA A CA 1
ATOM 756 C C . ALA A 1 103 ? 2.693 20.422 5.895 1.00 43.97 103 ALA A C 1
ATOM 758 O O . ALA A 1 103 ? 2.096 21.459 6.200 1.00 43.97 103 ALA A O 1
ATOM 759 N N . ARG A 1 104 ? 2.034 19.266 5.719 1.00 49.69 104 ARG A N 1
ATOM 760 C CA . ARG A 1 104 ? 0.584 19.154 5.897 1.00 49.69 104 ARG A CA 1
ATOM 761 C C . ARG A 1 104 ? 0.270 19.153 7.397 1.00 49.69 104 ARG A C 1
ATOM 763 O O . ARG A 1 104 ? 0.886 18.388 8.144 1.00 49.69 104 ARG A O 1
ATOM 770 N N . PRO A 1 105 ? -0.680 19.974 7.889 1.00 44.47 105 PRO A N 1
ATOM 771 C CA . PRO A 1 105 ? -1.137 19.847 9.263 1.00 44.47 105 PRO A CA 1
ATOM 772 C C . PRO A 1 105 ? -1.655 18.420 9.446 1.00 44.47 105 PRO A C 1
ATOM 774 O O . PRO A 1 105 ? -2.664 18.037 8.852 1.00 44.47 105 PRO A O 1
ATOM 777 N N . LYS A 1 106 ? -0.933 17.619 10.244 1.00 46.75 106 LYS A N 1
ATOM 778 C CA . LYS A 1 106 ? -1.399 16.304 10.695 1.00 46.75 106 LYS A CA 1
ATOM 779 C C . LYS A 1 106 ? -2.829 16.499 11.176 1.00 46.75 106 LYS A C 1
ATOM 781 O O . LYS A 1 106 ? -3.071 17.421 11.957 1.00 46.75 106 LYS A O 1
ATOM 786 N N . SER A 1 107 ? -3.761 15.683 10.690 1.00 47.53 107 SER A N 1
ATOM 787 C CA . SER A 1 107 ? -5.167 15.741 11.083 1.00 47.53 107 SER A CA 1
AT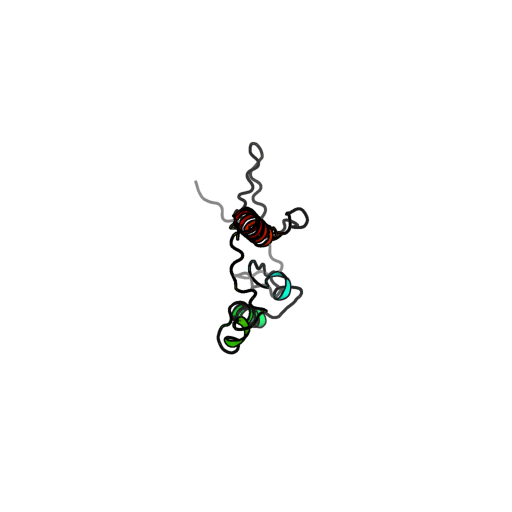OM 788 C C . SER A 1 107 ? -5.268 15.556 12.598 1.00 47.53 107 SER A C 1
ATOM 790 O O . SER A 1 107 ? -5.303 14.437 13.108 1.00 47.53 107 SER A O 1
ATOM 792 N N . SER A 1 108 ? -5.234 16.664 13.331 1.00 45.25 108 SER A N 1
ATOM 793 C CA . SER A 1 108 ? -5.399 16.692 14.770 1.00 45.25 108 SER A CA 1
ATOM 794 C C . SER A 1 108 ? -6.890 16.717 15.038 1.00 45.25 108 SER A C 1
ATOM 796 O O . SER A 1 108 ? -7.593 17.667 14.692 1.00 45.25 108 SER A O 1
ATOM 798 N N . CYS A 1 109 ? -7.366 15.633 15.636 1.00 48.97 109 CYS A N 1
ATOM 799 C CA . CYS A 1 109 ? -8.698 15.528 16.192 1.00 48.97 109 CYS A CA 1
ATOM 800 C C . CY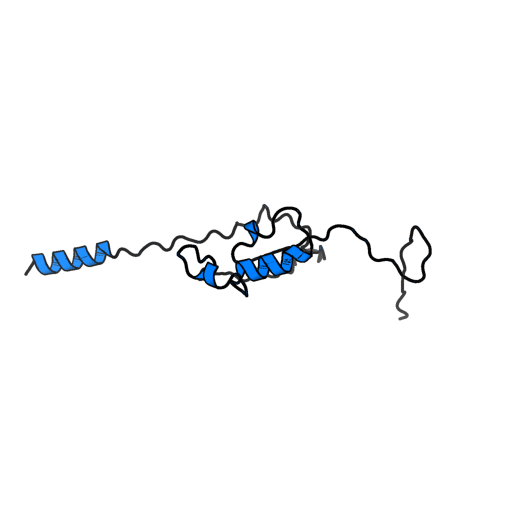S A 1 109 ? -8.865 16.596 17.282 1.00 48.97 109 CYS A C 1
ATOM 802 O O . CYS A 1 109 ? -8.314 16.470 18.378 1.00 48.97 109 CYS A O 1
ATOM 804 N N . GLY A 1 110 ? -9.623 17.656 16.998 1.00 40.78 110 GLY A N 1
ATOM 805 C CA . GLY A 1 110 ? -10.005 18.626 18.018 1.00 40.78 110 GLY A CA 1
ATOM 806 C C . GLY A 1 110 ? -10.718 17.917 19.172 1.00 40.78 110 GLY A C 1
ATOM 807 O O . GLY A 1 110 ? -11.696 17.203 18.960 1.00 40.78 110 GLY A O 1
ATOM 808 N N . LYS A 1 111 ? -10.225 18.092 20.405 1.00 37.69 111 LYS A N 1
ATOM 809 C CA . LYS A 1 111 ? -10.932 17.636 21.607 1.00 37.69 111 LYS A CA 1
ATOM 810 C C . LYS A 1 111 ? -12.278 18.359 21.665 1.00 37.69 111 LYS A C 1
ATOM 812 O O . LYS A 1 111 ? -12.306 19.588 21.736 1.00 37.69 111 LYS A O 1
ATOM 817 N N . ILE A 1 112 ? -13.379 17.608 21.666 1.00 41.97 112 ILE A N 1
ATOM 818 C CA . ILE A 1 112 ? -14.694 18.135 22.039 1.00 41.97 112 ILE A CA 1
ATOM 819 C C . ILE A 1 112 ? -14.524 18.731 23.440 1.00 41.97 112 ILE A C 1
ATOM 821 O O . ILE A 1 112 ? -14.175 18.014 24.380 1.00 41.97 112 ILE A O 1
ATOM 825 N N . LYS A 1 113 ? -14.711 20.048 23.592 1.00 42.59 113 LYS A N 1
ATOM 826 C CA . LYS A 1 113 ? -14.873 20.632 24.924 1.00 42.59 113 LYS A CA 1
ATOM 827 C C . LYS A 1 113 ? -16.123 19.979 25.501 1.00 42.59 113 LYS A C 1
ATOM 829 O O . LYS A 1 113 ? -17.204 20.183 24.955 1.00 42.59 113 LYS A O 1
ATOM 834 N N . SER A 1 114 ? -15.979 19.170 26.549 1.00 45.62 114 SER A N 1
ATOM 835 C CA . SER A 1 114 ? -17.122 18.709 27.328 1.00 45.62 114 SER A CA 1
ATOM 836 C C . SER A 1 114 ? -17.832 19.956 27.851 1.00 45.62 114 SER A C 1
ATOM 838 O O . SER A 1 114 ? -17.362 20.625 28.769 1.00 45.62 114 SER A O 1
ATOM 840 N N . ALA A 1 115 ? -18.923 20.342 27.191 1.00 51.34 115 ALA A N 1
ATOM 841 C CA . ALA A 1 115 ? -19.784 21.395 27.690 1.00 51.34 115 ALA A CA 1
ATOM 842 C C . ALA A 1 115 ? -20.287 20.923 29.057 1.00 51.34 115 ALA A C 1
ATOM 844 O O . ALA A 1 115 ? -20.846 19.833 29.186 1.00 51.34 115 ALA A O 1
ATOM 845 N N . GLY A 1 116 ? -19.933 21.690 30.086 1.00 52.12 116 GLY A N 1
ATOM 846 C CA . GLY A 1 116 ? -19.966 21.276 31.477 1.00 52.12 116 GLY A CA 1
ATOM 847 C C . GLY A 1 116 ? -21.331 20.780 31.934 1.00 52.12 116 GLY A C 1
ATOM 848 O O . GLY A 1 116 ? -22.204 21.575 32.264 1.00 52.12 116 GLY A O 1
ATOM 849 N N . ILE A 1 117 ? -21.446 19.462 32.098 1.00 57.28 117 ILE A N 1
ATOM 850 C CA . ILE A 1 117 ? -22.510 18.826 32.890 1.00 57.28 117 ILE A CA 1
ATOM 851 C C . ILE A 1 117 ? -22.470 19.356 34.340 1.00 57.28 117 ILE A C 1
ATOM 853 O O . ILE A 1 117 ? -23.502 19.505 34.986 1.00 57.28 117 ILE A O 1
ATOM 857 N N . ILE A 1 118 ? -21.283 19.746 34.820 1.00 57.91 118 ILE A N 1
ATOM 858 C CA . ILE A 1 118 ? -21.059 20.320 36.156 1.00 57.91 118 ILE A CA 1
ATOM 859 C C . ILE A 1 118 ? -21.738 21.694 36.314 1.00 57.91 118 ILE A C 1
ATOM 861 O O . ILE A 1 118 ? -22.252 21.999 37.387 1.00 57.91 118 ILE A O 1
ATOM 865 N N . GLY A 1 119 ? -21.791 22.511 35.254 1.00 56.62 119 GLY A N 1
ATOM 866 C CA . GLY A 1 119 ? -22.417 23.838 35.314 1.00 56.62 119 GLY A CA 1
ATOM 867 C C . GLY A 1 119 ? -23.937 23.767 35.463 1.00 56.62 119 GLY A C 1
ATOM 868 O O . GLY A 1 119 ? -24.514 24.535 36.225 1.00 56.62 119 GLY A O 1
ATOM 869 N N . LEU A 1 120 ? -24.576 22.800 34.796 1.00 59.03 120 LEU A N 1
ATOM 870 C CA . LEU A 1 120 ? -26.028 22.615 34.852 1.00 59.03 120 LEU A CA 1
ATOM 871 C C . LEU A 1 120 ? -26.491 22.100 36.225 1.00 59.03 120 LEU A C 1
ATOM 873 O O . LEU A 1 120 ? -27.519 22.538 36.735 1.00 59.03 120 LEU A O 1
ATOM 877 N N . TYR A 1 121 ? -25.697 21.228 36.857 1.00 63.91 121 TYR A N 1
ATOM 878 C CA . TYR A 1 121 ? -25.957 20.760 38.222 1.00 63.91 121 TYR A CA 1
ATOM 879 C C . TYR A 1 121 ? -25.844 21.882 39.258 1.00 63.91 121 TYR A C 1
ATOM 881 O O . TYR A 1 121 ? -26.647 21.931 40.185 1.00 63.91 121 TYR A O 1
ATOM 889 N N . LEU A 1 122 ? -24.884 22.799 39.104 1.00 65.06 122 LEU A N 1
ATOM 890 C CA . LEU A 1 122 ? -24.714 23.901 40.053 1.00 65.06 122 LEU A CA 1
ATOM 891 C C . LEU A 1 122 ? -25.877 24.905 39.990 1.00 65.06 122 LEU A C 1
ATOM 893 O O . LEU A 1 122 ? -26.308 25.397 41.028 1.00 65.06 122 LEU A O 1
ATOM 897 N N . VAL A 1 123 ? -26.402 25.175 38.788 1.00 68.00 123 VAL A N 1
ATOM 898 C CA . VAL A 1 123 ? -27.567 26.056 38.587 1.00 68.00 123 VAL A CA 1
ATOM 899 C C . VAL A 1 123 ? -28.830 25.439 39.193 1.00 68.00 123 VAL A C 1
ATOM 901 O O . VAL A 1 123 ? -29.527 26.118 39.938 1.00 68.00 123 VAL A O 1
ATOM 904 N N . LEU A 1 124 ? -29.059 24.137 38.984 1.00 65.12 124 LEU A N 1
ATOM 905 C CA . LEU A 1 124 ? -30.180 23.420 39.603 1.00 65.12 124 LEU A CA 1
ATOM 906 C C . LEU A 1 124 ? -30.085 23.393 41.136 1.00 65.12 124 LEU A C 1
ATOM 908 O O . LEU A 1 124 ? -31.090 23.570 41.817 1.00 65.12 124 LEU A O 1
ATOM 912 N N . ILE A 1 125 ? -28.887 23.207 41.701 1.00 71.50 125 ILE A N 1
ATOM 913 C CA . ILE A 1 125 ? -28.700 23.229 43.161 1.00 71.50 125 ILE A CA 1
ATOM 914 C C . ILE A 1 125 ? -28.954 24.634 43.729 1.00 71.50 125 ILE A C 1
ATOM 916 O O . ILE A 1 125 ? -29.537 24.753 44.804 1.00 71.50 125 ILE A O 1
ATOM 920 N N . LEU A 1 126 ? -28.557 25.696 43.020 1.00 66.69 126 LEU A N 1
ATOM 921 C CA . LEU A 1 126 ? -28.800 27.078 43.447 1.00 66.69 126 LEU A CA 1
ATOM 922 C C . LEU A 1 126 ? -30.282 27.476 43.355 1.00 66.69 126 LEU A C 1
ATOM 924 O O . LEU A 1 126 ? -30.756 28.181 44.241 1.00 66.69 126 LEU A O 1
ATOM 928 N N . GLU A 1 127 ? -31.025 26.997 42.353 1.00 65.19 127 GLU A N 1
ATOM 929 C CA . GLU A 1 127 ? -32.478 27.220 42.261 1.00 65.19 127 GLU A CA 1
ATOM 930 C C . GLU A 1 127 ? -33.255 26.488 43.367 1.00 65.19 127 GLU A C 1
ATOM 932 O O . GLU A 1 127 ? -34.200 27.054 43.911 1.00 65.19 127 GLU A O 1
ATOM 937 N N . TYR A 1 128 ? -32.826 25.286 43.771 1.00 63.44 128 TYR A N 1
ATOM 938 C CA . TYR A 1 128 ? -33.421 24.567 44.909 1.00 63.44 128 TYR A CA 1
ATOM 939 C C . TYR A 1 128 ? -33.023 25.129 46.282 1.00 63.44 128 TYR A C 1
ATOM 941 O O . TYR A 1 128 ? -33.731 24.900 47.257 1.00 63.44 128 TYR A O 1
ATOM 949 N N . ALA A 1 129 ? -31.898 25.841 46.393 1.00 59.19 129 ALA A N 1
ATOM 950 C CA . ALA A 1 129 ? -31.420 26.386 47.667 1.00 59.19 129 ALA A CA 1
ATOM 951 C C . ALA A 1 129 ? -32.055 27.740 48.047 1.00 59.19 129 ALA A C 1
ATOM 953 O O . ALA A 1 129 ? -31.830 28.218 49.158 1.00 59.19 129 ALA A O 1
ATOM 954 N N . VAL A 1 130 ? -32.809 28.372 47.135 1.00 58.91 130 VAL A N 1
ATOM 955 C CA . VAL A 1 130 ? -33.442 29.694 47.333 1.00 58.91 130 VAL A CA 1
ATOM 956 C C . VAL A 1 130 ? -34.980 29.609 47.461 1.00 58.91 130 VAL A C 1
ATOM 958 O O . VAL A 1 130 ? -35.633 30.630 47.673 1.00 58.91 130 VAL A O 1
ATOM 961 N N . THR A 1 131 ? -35.565 28.407 47.417 1.00 52.00 131 THR A N 1
ATOM 962 C CA . THR A 1 131 ? -36.974 28.135 47.784 1.00 52.00 131 THR A CA 1
ATOM 963 C C . THR A 1 131 ? -37.083 27.556 49.184 1.00 52.00 131 THR A C 1
ATOM 965 O O . THR A 1 131 ? -37.947 28.031 49.952 1.00 52.00 131 THR A O 1
#

Radius of gyration: 26.19 Å; Cα contacts (8 Å, |Δi|>4): 35; chains: 1; bounding box: 56×46×86 Å

Organism: Popillia japonica (NCBI:txid7064)

pLDDT: mean 71.29, std 19.95, range [37.69, 97.25]

Mean predicted aligned error: 17.06 Å

Solvent-accessible surface area (backbone atoms only — not comparable to full-atom values): 9327 Å² total; per-residue (Å²): 136,86,82,85,87,81,81,79,89,70,98,66,95,61,98,62,86,77,86,80,88,70,92,76,91,78,88,70,81,66,61,60,22,82,73,71,68,55,89,85,77,60,82,78,46,55,63,54,50,50,29,53,62,68,31,38,79,96,31,50,69,60,58,74,52,96,75,35,64,72,62,75,63,94,72,73,72,74,78,75,80,74,77,66,61,56,98,90,51,84,79,62,88,66,68,77,90,74,62,79,65,86,81,54,80,72,88,70,80,77,78,78,76,78,76,57,69,67,58,58,53,53,52,54,52,54,61,64,71,74,112

Secondary structure (DSSP, 8-state):
----------SS--SSPPPP---------STTHHHHS-S---TTHHHHHHHHHTT-GGGTTGGGSTT-TTSPPTT-PPPP------TTS------GGG--GGGS-----PPP----HHHHHHHHHHHHT--

Sequence (131 aa):
MESKNQVFTSAVPRQWATHSGEDVPVYALGPLATTLFAGTFDQSYIPHAIAYSACLGEHRLRCQGLDNYTSPLTTCVAPEVSSVSAANGPVVIASSVMADDSARPKSSCGKIKSAGIIGLYLVLILEYAVT

InterPro domains:
  IPR001952 Alkaline phosphatase [PF00245] (7-56)
  IPR001952 Alkaline phosphatase [PTHR11596] (4-77)
  IPR017850 Alkaline-phosphatase-like, core domain superfamily [G3DSA:3.40.720.10] (1-64)
  IPR017850 Alkaline-phosphatase-like, core domain superfamily [SSF53649] (6-63)